Protein AF-A0A950NAZ8-F1 (afdb_monomer_lite)

Structure (mmCIF, N/CA/C/O backbone):
data_AF-A0A950NAZ8-F1
#
_entry.id   AF-A0A950NAZ8-F1
#
loop_
_atom_site.group_PDB
_atom_site.id
_atom_site.type_symbol
_atom_site.label_atom_id
_atom_site.label_alt_id
_atom_site.label_comp_id
_atom_site.label_asym_id
_atom_site.label_entity_id
_atom_site.label_seq_id
_atom_site.pdbx_PDB_ins_code
_atom_site.Cartn_x
_atom_site.Cartn_y
_atom_site.Cartn_z
_atom_site.occupancy
_atom_site.B_iso_or_equiv
_atom_site.auth_seq_id
_atom_site.auth_comp_id
_atom_site.auth_asym_id
_atom_site.auth_atom_id
_atom_site.pdbx_PDB_model_num
ATOM 1 N N . MET A 1 1 ? -17.277 -60.528 -37.829 1.00 42.12 1 MET A N 1
ATOM 2 C CA . MET A 1 1 ? -16.429 -59.364 -38.167 1.00 42.12 1 MET A CA 1
ATOM 3 C C . MET A 1 1 ? -16.717 -58.282 -37.144 1.00 42.12 1 MET A C 1
ATOM 5 O O . MET A 1 1 ? -17.820 -57.758 -37.133 1.00 42.12 1 MET A O 1
ATOM 9 N N . SER A 1 2 ? -15.783 -58.045 -36.226 1.00 36.50 2 SER A N 1
ATOM 10 C CA . SER A 1 2 ? -15.927 -57.071 -35.138 1.00 36.50 2 SER A CA 1
ATOM 11 C C . SER A 1 2 ? -15.451 -55.697 -35.613 1.00 36.50 2 SER A C 1
ATOM 13 O O . SER A 1 2 ? -14.322 -55.592 -36.085 1.00 36.50 2 SER A O 1
ATOM 15 N N . LEU A 1 3 ? -16.281 -54.655 -35.494 1.00 43.75 3 LEU A N 1
ATOM 16 C CA . LEU A 1 3 ? -15.844 -53.267 -35.673 1.00 43.75 3 LEU A CA 1
ATOM 17 C C . LEU A 1 3 ? -15.553 -52.658 -34.299 1.00 43.75 3 LEU A C 1
ATOM 19 O O . LEU A 1 3 ? -16.440 -52.535 -33.459 1.00 43.75 3 LEU A O 1
ATOM 23 N N . LEU A 1 4 ? -14.290 -52.298 -34.082 1.00 41.53 4 LEU A N 1
ATOM 24 C CA . LEU A 1 4 ? -13.828 -51.570 -32.906 1.00 41.53 4 LEU A CA 1
ATOM 25 C C . LEU A 1 4 ? -14.216 -50.092 -33.036 1.00 41.53 4 LEU A C 1
ATOM 27 O O . LEU A 1 4 ? -13.725 -49.379 -33.909 1.00 41.53 4 LEU A O 1
ATOM 31 N N . VAL A 1 5 ? -15.082 -49.639 -32.132 1.00 45.47 5 VAL A N 1
ATOM 32 C CA . VAL A 1 5 ? -15.275 -48.223 -31.809 1.00 45.47 5 VAL A CA 1
ATOM 33 C C . VAL A 1 5 ? -13.976 -47.692 -31.200 1.00 45.47 5 VAL A C 1
ATOM 35 O O . VAL A 1 5 ? -13.479 -48.241 -30.221 1.00 45.47 5 VAL A O 1
ATOM 38 N N . THR A 1 6 ? -13.427 -46.620 -31.769 1.00 45.53 6 THR A N 1
ATOM 39 C CA . THR A 1 6 ? -12.361 -45.832 -31.137 1.00 45.53 6 THR A CA 1
ATOM 40 C C . THR A 1 6 ? -12.884 -44.420 -30.928 1.00 45.53 6 THR A C 1
ATOM 42 O O . THR A 1 6 ? -12.873 -43.598 -31.838 1.00 45.53 6 THR A O 1
ATOM 45 N N . THR A 1 7 ? -13.370 -44.131 -29.724 1.00 47.41 7 THR A N 1
ATOM 46 C CA . THR A 1 7 ? -13.566 -42.756 -29.260 1.00 47.41 7 THR A CA 1
ATOM 47 C C . THR A 1 7 ? -12.267 -42.295 -28.611 1.00 47.41 7 THR A C 1
ATOM 49 O O . THR A 1 7 ? -11.920 -42.754 -27.523 1.00 47.41 7 THR A O 1
ATOM 52 N N . ALA A 1 8 ? -11.529 -41.406 -29.276 1.00 45.09 8 ALA A N 1
ATOM 53 C CA . ALA A 1 8 ? -10.382 -40.734 -28.679 1.00 45.09 8 ALA A CA 1
ATOM 54 C C . ALA A 1 8 ? -10.884 -39.736 -27.623 1.00 45.09 8 ALA A C 1
ATOM 56 O O . ALA A 1 8 ? -11.384 -38.661 -27.953 1.00 45.09 8 ALA A O 1
ATOM 57 N N . ALA A 1 9 ? -10.783 -40.104 -26.346 1.00 42.19 9 ALA A N 1
ATOM 58 C CA . ALA A 1 9 ? -10.971 -39.168 -25.249 1.00 42.19 9 ALA A CA 1
ATOM 59 C C . ALA A 1 9 ? -9.805 -38.169 -25.268 1.00 42.19 9 ALA A C 1
ATOM 61 O O . ALA A 1 9 ? -8.658 -38.534 -25.007 1.00 42.19 9 ALA A O 1
ATOM 62 N N . ALA A 1 10 ? -10.091 -36.913 -25.612 1.00 48.03 10 ALA A N 1
ATOM 63 C CA . ALA A 1 10 ? -9.142 -35.820 -25.478 1.00 48.03 10 ALA A CA 1
ATOM 64 C C . ALA A 1 10 ? -8.765 -35.689 -23.997 1.00 48.03 10 ALA A C 1
ATOM 66 O O . ALA A 1 10 ? -9.566 -35.242 -23.174 1.00 48.03 10 ALA A O 1
ATOM 67 N N . ALA A 1 11 ? -7.552 -36.124 -23.655 1.00 42.41 11 ALA A N 1
ATOM 68 C CA . ALA A 1 11 ? -6.974 -35.945 -22.338 1.00 42.41 11 ALA A CA 1
ATOM 69 C C . ALA A 1 11 ? -6.789 -34.442 -22.096 1.00 42.41 11 ALA A C 1
ATOM 71 O O . ALA A 1 11 ? -5.788 -33.844 -22.489 1.00 42.41 11 ALA A O 1
ATOM 72 N N . GLN A 1 12 ? -7.781 -33.817 -21.463 1.00 47.47 12 GLN A N 1
ATOM 73 C CA . GLN A 1 12 ? -7.595 -32.524 -20.829 1.00 47.47 12 GLN A CA 1
ATOM 74 C C . GLN A 1 12 ? -6.600 -32.752 -19.698 1.00 47.47 12 GLN A C 1
ATOM 76 O O . GLN A 1 12 ? -6.949 -33.263 -18.635 1.00 47.47 12 GLN A O 1
ATOM 81 N N . ALA A 1 13 ? -5.333 -32.448 -19.974 1.00 43.75 13 ALA A N 1
ATOM 82 C CA . ALA A 1 13 ? -4.284 -32.402 -18.978 1.00 43.75 13 ALA A CA 1
ATOM 83 C C . ALA A 1 13 ? -4.669 -31.325 -17.962 1.00 43.75 13 ALA A C 1
ATOM 85 O O . ALA A 1 13 ? -4.351 -30.146 -18.124 1.00 43.75 13 ALA A O 1
ATOM 86 N N . ILE A 1 14 ? -5.395 -31.739 -16.924 1.00 48.28 14 ILE A N 1
ATOM 87 C CA . ILE A 1 14 ? -5.518 -30.996 -15.682 1.00 48.28 14 ILE A CA 1
ATOM 88 C C . ILE A 1 14 ? -4.076 -30.816 -15.224 1.00 48.28 14 ILE A C 1
ATOM 90 O O . ILE A 1 14 ? -3.450 -31.752 -14.727 1.00 48.28 14 ILE A O 1
ATOM 94 N N . ARG A 1 15 ? -3.510 -29.630 -15.469 1.00 45.44 15 ARG A N 1
ATOM 95 C CA . ARG A 1 15 ? -2.274 -29.216 -14.820 1.00 45.44 15 ARG A CA 1
ATOM 96 C C . ARG A 1 15 ? -2.637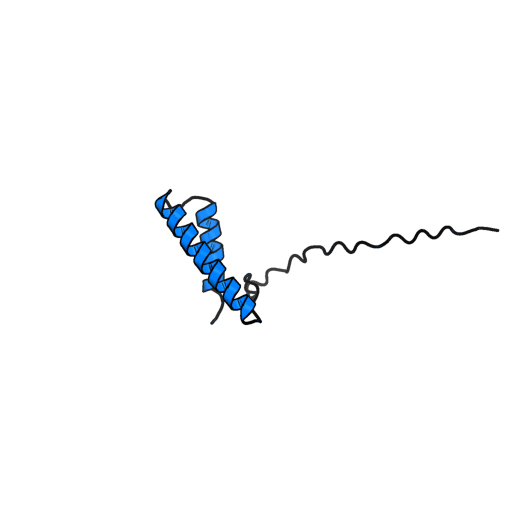 -29.090 -13.353 1.00 45.44 15 ARG A C 1
ATOM 98 O O . ARG A 1 15 ? -3.129 -28.055 -12.913 1.00 45.44 15 ARG A O 1
ATOM 105 N N . THR A 1 16 ? -2.487 -30.190 -12.626 1.00 47.41 16 THR A N 1
ATOM 106 C CA . THR A 1 16 ? -2.514 -30.172 -11.175 1.00 47.41 16 THR A CA 1
ATOM 107 C C . THR A 1 16 ? -1.531 -29.084 -10.753 1.00 47.41 16 THR A C 1
ATOM 109 O O . THR A 1 16 ? -0.405 -29.067 -11.269 1.00 47.41 16 THR A O 1
ATOM 112 N N . PRO A 1 17 ? -1.928 -28.116 -9.907 1.00 53.62 17 PRO A N 1
ATOM 113 C CA . PRO A 1 17 ? -0.954 -27.215 -9.326 1.00 53.62 17 PRO A CA 1
ATOM 114 C C . PRO A 1 17 ? 0.038 -28.121 -8.609 1.00 53.62 17 PRO A C 1
ATOM 116 O O . PRO A 1 17 ? -0.316 -28.815 -7.657 1.00 53.62 17 PRO A O 1
ATOM 119 N N . GLN A 1 18 ? 1.247 -28.213 -9.159 1.00 49.91 18 GLN A N 1
ATOM 120 C CA . GLN A 1 18 ? 2.350 -28.909 -8.526 1.00 49.91 18 GLN A CA 1
ATOM 121 C C . GLN A 1 18 ? 2.502 -28.213 -7.178 1.00 49.91 18 GLN A C 1
ATOM 123 O O . GLN A 1 18 ? 2.954 -27.066 -7.121 1.00 49.91 18 GLN A O 1
ATOM 128 N N . LEU A 1 19 ? 2.030 -28.861 -6.111 1.00 52.19 19 LEU A N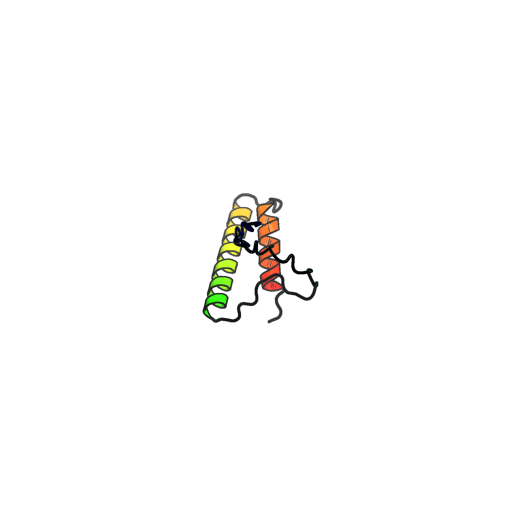 1
ATOM 129 C CA . LEU A 1 19 ? 2.339 -28.461 -4.751 1.00 52.19 19 LEU A CA 1
ATOM 130 C C . LEU A 1 19 ? 3.842 -28.675 -4.630 1.00 52.19 19 LEU A C 1
ATOM 132 O O . LEU A 1 19 ? 4.306 -29.778 -4.349 1.00 52.19 19 LEU A O 1
ATOM 136 N N . HIS A 1 20 ? 4.595 -27.638 -4.998 1.00 56.88 20 HIS A N 1
ATOM 137 C CA . HIS A 1 20 ? 6.037 -27.620 -4.894 1.00 56.88 20 HIS A CA 1
ATOM 138 C C . HIS A 1 20 ? 6.327 -27.935 -3.438 1.00 56.88 20 HIS A C 1
ATOM 140 O O . HIS A 1 20 ? 5.859 -27.222 -2.548 1.00 56.88 20 HIS A O 1
ATOM 146 N N . ALA A 1 21 ? 7.034 -29.040 -3.202 1.00 50.25 21 ALA A N 1
ATOM 147 C CA . ALA A 1 21 ? 7.605 -29.315 -1.902 1.00 50.25 21 ALA A CA 1
ATOM 148 C C . ALA A 1 21 ? 8.303 -28.026 -1.463 1.00 50.25 21 ALA A C 1
ATOM 150 O O . ALA A 1 21 ? 9.227 -27.560 -2.132 1.00 50.25 21 ALA A O 1
ATOM 151 N N . ILE A 1 22 ? 7.776 -27.410 -0.408 1.00 51.94 22 ILE A N 1
ATOM 152 C CA . ILE A 1 22 ? 8.320 -26.206 0.206 1.00 51.94 22 ILE A CA 1
ATOM 153 C C . ILE A 1 22 ? 9.680 -26.579 0.784 1.00 51.94 22 ILE A C 1
ATOM 155 O O . ILE A 1 22 ? 9.816 -26.923 1.952 1.00 51.94 22 ILE A O 1
ATOM 159 N N . ASN A 1 23 ? 10.700 -26.590 -0.071 1.00 48.16 23 ASN A N 1
ATOM 160 C CA . ASN A 1 23 ? 12.069 -26.558 0.386 1.00 48.16 23 ASN A CA 1
ATOM 161 C C . ASN A 1 23 ? 12.190 -25.241 1.169 1.00 48.16 23 ASN A C 1
ATOM 163 O O . ASN A 1 23 ? 11.913 -24.193 0.590 1.00 48.16 23 ASN A O 1
ATOM 167 N N . PRO A 1 24 ? 12.558 -25.249 2.457 1.00 53.94 24 PRO A N 1
ATOM 168 C CA . PRO A 1 24 ? 12.688 -24.017 3.235 1.00 53.94 24 PRO A CA 1
ATOM 169 C C . PRO A 1 24 ? 13.736 -23.046 2.658 1.00 53.94 24 PRO A C 1
ATOM 171 O O . PRO A 1 24 ? 13.771 -21.885 3.049 1.00 53.94 24 PRO A O 1
ATOM 174 N N . SER A 1 25 ? 14.570 -23.496 1.713 1.00 57.16 25 SER A N 1
ATOM 175 C CA . SER A 1 25 ? 15.499 -22.669 0.935 1.00 57.16 25 SER A CA 1
ATOM 176 C C . SER A 1 25 ? 14.924 -22.147 -0.393 1.00 57.16 25 SER A C 1
ATOM 178 O O . SER A 1 25 ? 15.575 -21.340 -1.054 1.00 57.16 25 SER A O 1
ATOM 180 N N . LEU A 1 26 ? 13.735 -22.591 -0.818 1.00 49.66 26 LEU A N 1
ATOM 181 C CA . LEU A 1 26 ? 13.020 -22.026 -1.964 1.00 49.66 26 LEU A CA 1
ATOM 182 C C . LEU A 1 26 ? 12.242 -20.798 -1.492 1.00 49.66 26 LEU A C 1
ATOM 184 O O . LEU A 1 26 ? 11.252 -20.916 -0.770 1.00 49.66 26 LEU A O 1
ATOM 188 N N . SER A 1 27 ? 12.678 -19.612 -1.921 1.00 54.16 27 SER A N 1
ATOM 189 C CA . SER A 1 27 ? 11.890 -18.391 -1.761 1.00 54.16 27 SER A CA 1
ATOM 190 C C . SER A 1 27 ? 10.494 -18.609 -2.356 1.00 54.16 27 SER A C 1
ATOM 192 O O . SER A 1 27 ? 10.357 -18.896 -3.543 1.00 54.16 27 SER A O 1
ATOM 194 N N . LEU A 1 28 ? 9.459 -18.475 -1.521 1.00 58.56 28 LEU A N 1
ATOM 195 C CA . LEU A 1 28 ? 8.044 -18.558 -1.918 1.00 58.56 28 LEU A CA 1
ATOM 196 C C . LEU A 1 28 ? 7.631 -17.410 -2.850 1.00 58.56 28 LEU A C 1
ATOM 198 O O . LEU A 1 28 ? 6.567 -17.451 -3.465 1.00 58.56 28 LEU A O 1
ATOM 202 N N . THR A 1 29 ? 8.474 -16.385 -2.963 1.00 61.12 29 THR A N 1
ATOM 203 C CA . THR A 1 29 ? 8.319 -15.325 -3.948 1.00 61.12 29 THR A CA 1
ATOM 204 C C . THR A 1 29 ? 8.791 -15.834 -5.307 1.00 61.12 29 THR A C 1
ATOM 206 O O . THR A 1 29 ? 9.954 -16.234 -5.417 1.00 61.12 29 THR A O 1
ATOM 209 N N . PRO A 1 30 ? 7.958 -15.787 -6.363 1.00 61.66 30 PRO A N 1
ATOM 210 C CA . PRO A 1 30 ? 8.439 -16.055 -7.710 1.00 61.66 30 PRO A CA 1
ATOM 211 C C . PRO A 1 30 ? 9.612 -15.115 -8.000 1.00 61.66 30 PRO A C 1
ATOM 213 O O . PRO A 1 30 ? 9.494 -13.892 -7.852 1.00 61.66 30 PRO A O 1
ATOM 216 N N . ARG A 1 31 ? 10.767 -15.689 -8.352 1.00 63.66 31 ARG A N 1
ATOM 217 C CA . ARG A 1 31 ? 11.936 -14.906 -8.744 1.00 63.66 31 ARG A CA 1
ATOM 218 C C . ARG A 1 31 ? 11.544 -14.077 -9.967 1.00 63.66 31 ARG A C 1
ATOM 220 O O . ARG A 1 31 ? 11.021 -14.598 -10.947 1.00 63.66 31 ARG A O 1
ATOM 227 N N . ALA A 1 32 ? 11.735 -12.767 -9.874 1.00 72.44 32 ALA A N 1
ATOM 228 C CA . ALA A 1 32 ? 11.470 -11.863 -10.978 1.00 72.44 32 ALA A CA 1
ATOM 229 C C . ALA A 1 32 ? 12.669 -11.887 -11.939 1.00 72.44 32 ALA A C 1
ATOM 231 O O . ALA A 1 32 ? 13.610 -11.104 -11.797 1.00 72.44 32 ALA A O 1
ATOM 232 N N . ASP A 1 33 ? 12.643 -12.817 -12.894 1.00 77.00 33 ASP A N 1
ATOM 233 C CA . ASP A 1 33 ? 13.748 -13.065 -13.833 1.00 77.00 33 ASP A CA 1
ATOM 234 C C . ASP A 1 33 ? 13.815 -12.040 -14.981 1.00 77.00 33 ASP A C 1
ATOM 236 O O . ASP A 1 33 ? 14.783 -12.007 -15.739 1.00 77.00 33 ASP A O 1
ATOM 240 N N . THR A 1 34 ? 12.805 -11.174 -15.117 1.00 83.94 34 THR A N 1
ATOM 241 C CA . THR A 1 34 ? 12.751 -10.131 -16.156 1.00 83.94 34 THR A CA 1
ATOM 242 C C . THR A 1 34 ? 12.536 -8.733 -15.561 1.00 83.94 34 THR A C 1
ATOM 244 O O . THR A 1 34 ? 11.876 -8.608 -14.526 1.00 83.94 34 THR A O 1
ATOM 247 N N . PRO A 1 35 ? 12.999 -7.652 -16.226 1.00 81.44 35 PRO A N 1
ATOM 248 C CA . PRO A 1 35 ? 12.801 -6.278 -15.744 1.00 81.44 35 PRO A CA 1
ATOM 249 C C . PRO A 1 35 ? 11.327 -5.914 -15.508 1.00 81.44 35 PRO A C 1
ATOM 251 O O . PRO A 1 35 ? 10.987 -5.269 -14.520 1.00 81.44 35 PRO A O 1
ATOM 254 N N . VAL A 1 36 ? 10.430 -6.384 -16.382 1.00 88.12 36 VAL A N 1
ATOM 255 C CA . VAL A 1 36 ? 8.982 -6.157 -16.249 1.00 88.12 36 VAL A CA 1
ATOM 256 C C . VAL A 1 36 ? 8.424 -6.872 -15.016 1.00 88.12 36 VAL A C 1
ATOM 258 O O . VAL A 1 36 ? 7.639 -6.293 -14.268 1.00 88.12 36 VAL A O 1
ATOM 261 N N . GLN A 1 37 ? 8.851 -8.111 -14.753 1.00 82.38 37 GLN A N 1
ATOM 262 C CA . GLN A 1 37 ? 8.444 -8.834 -13.545 1.00 82.38 37 GLN A CA 1
ATOM 263 C C . GLN A 1 37 ? 8.972 -8.159 -12.275 1.00 82.38 37 GLN A C 1
ATOM 265 O O . GLN A 1 37 ? 8.245 -8.094 -11.286 1.00 82.38 37 GLN A O 1
ATOM 270 N N . GLN A 1 38 ? 10.190 -7.604 -12.305 1.00 85.81 38 GLN A N 1
ATOM 271 C CA . GLN A 1 38 ? 10.747 -6.853 -11.174 1.00 85.81 38 GLN A CA 1
ATOM 272 C C . GLN A 1 38 ? 9.914 -5.605 -10.885 1.00 85.81 38 GLN A C 1
ATOM 274 O O . GLN A 1 38 ? 9.584 -5.337 -9.731 1.00 85.81 38 GLN A O 1
ATOM 279 N N . GLN A 1 39 ? 9.501 -4.882 -11.928 1.00 88.31 39 GLN A N 1
ATOM 280 C CA . GLN A 1 39 ? 8.624 -3.724 -11.783 1.00 88.31 39 GLN A CA 1
ATOM 281 C C . GLN A 1 39 ? 7.255 -4.109 -11.206 1.00 88.31 39 GLN A C 1
ATOM 283 O O . GLN A 1 39 ? 6.773 -3.454 -10.282 1.00 88.31 39 GLN A O 1
ATOM 288 N N . MET A 1 40 ? 6.634 -5.191 -11.692 1.00 85.94 40 MET A N 1
ATOM 289 C CA . MET A 1 40 ? 5.364 -5.672 -11.131 1.00 85.94 40 MET A CA 1
ATOM 290 C C . MET A 1 40 ? 5.500 -6.059 -9.656 1.00 85.94 40 MET A C 1
ATOM 292 O O . MET A 1 40 ? 4.635 -5.718 -8.851 1.00 85.94 40 MET A O 1
ATOM 296 N N . GLN A 1 41 ? 6.603 -6.709 -9.288 1.00 85.69 41 GLN A N 1
ATOM 297 C CA . GLN A 1 41 ? 6.881 -7.086 -7.907 1.00 85.69 41 GLN A CA 1
ATOM 298 C C . GLN A 1 41 ? 7.034 -5.861 -6.993 1.00 85.69 41 GLN A C 1
ATOM 300 O O . GLN A 1 41 ? 6.460 -5.821 -5.905 1.00 85.69 41 GLN A O 1
ATOM 305 N N . GLN A 1 42 ? 7.758 -4.836 -7.448 1.00 87.44 42 GLN A N 1
ATOM 306 C CA . GLN A 1 42 ? 7.922 -3.578 -6.712 1.00 87.44 42 GLN A CA 1
ATOM 307 C C . GLN A 1 42 ? 6.588 -2.840 -6.537 1.00 87.44 42 GLN A C 1
ATOM 309 O O . GLN A 1 42 ? 6.275 -2.372 -5.437 1.00 87.44 42 GLN A O 1
ATOM 314 N N . ASN A 1 43 ? 5.776 -2.777 -7.597 1.00 89.19 43 ASN A N 1
ATOM 315 C CA . ASN A 1 43 ? 4.442 -2.176 -7.548 1.00 89.19 43 ASN A CA 1
ATOM 316 C C . ASN A 1 43 ? 3.552 -2.895 -6.532 1.00 89.19 43 ASN A C 1
ATOM 318 O O . ASN A 1 43 ? 2.930 -2.252 -5.688 1.00 89.19 43 ASN A O 1
ATOM 322 N N . TYR A 1 44 ? 3.544 -4.227 -6.568 1.00 87.94 44 TYR A N 1
ATOM 323 C CA . TYR A 1 44 ? 2.748 -5.037 -5.656 1.00 87.94 44 TYR A CA 1
ATOM 324 C C . TYR A 1 44 ? 3.197 -4.879 -4.197 1.00 87.94 44 TYR A C 1
ATOM 326 O O . TYR A 1 44 ? 2.371 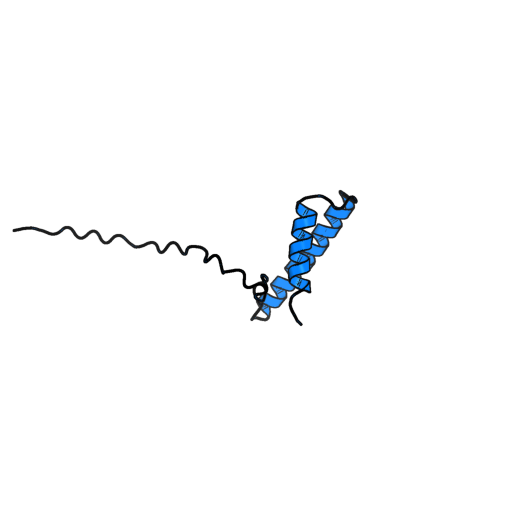-4.627 -3.321 1.00 87.94 44 TYR A O 1
ATOM 334 N N . ARG A 1 45 ? 4.510 -4.906 -3.922 1.00 89.25 45 ARG A N 1
ATOM 335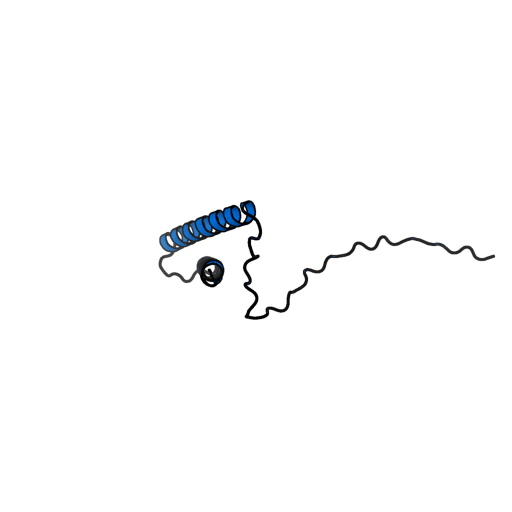 C CA . ARG A 1 45 ? 5.047 -4.611 -2.580 1.00 89.25 45 ARG A CA 1
ATOM 336 C C . ARG A 1 45 ? 4.601 -3.230 -2.084 1.00 89.25 45 ARG A C 1
ATOM 338 O O . ARG A 1 45 ? 4.252 -3.081 -0.916 1.00 89.25 45 ARG A O 1
ATOM 345 N N . THR A 1 46 ? 4.591 -2.226 -2.960 1.00 91.75 46 THR A N 1
ATOM 346 C CA . THR A 1 46 ? 4.156 -0.864 -2.610 1.00 91.75 46 THR A CA 1
ATOM 347 C C . THR A 1 46 ? 2.669 -0.824 -2.256 1.00 91.75 46 THR A C 1
ATOM 349 O O . THR A 1 46 ? 2.294 -0.195 -1.267 1.00 91.75 46 THR A O 1
ATOM 352 N N . GLN A 1 47 ? 1.829 -1.543 -3.006 1.00 90.75 47 GLN A N 1
ATOM 353 C CA . GLN A 1 47 ? 0.400 -1.678 -2.705 1.00 90.75 47 GLN A CA 1
ATOM 354 C C . GLN A 1 47 ? 0.168 -2.347 -1.346 1.00 90.75 47 GLN A C 1
ATOM 356 O O . GLN A 1 47 ? -0.633 -1.852 -0.557 1.00 90.75 47 GLN A O 1
ATOM 361 N N . LEU A 1 48 ? 0.916 -3.409 -1.029 1.00 90.75 48 LEU A N 1
ATOM 362 C CA . LEU A 1 48 ? 0.823 -4.088 0.266 1.00 90.75 48 LEU A CA 1
ATOM 363 C C . LEU A 1 48 ? 1.187 -3.180 1.443 1.00 90.75 48 LEU A C 1
ATOM 365 O O . LEU A 1 48 ? 0.505 -3.198 2.464 1.00 90.75 48 LEU A O 1
ATOM 369 N N . LEU A 1 49 ? 2.224 -2.349 1.305 1.00 90.12 49 LEU A N 1
ATOM 370 C CA . LEU A 1 49 ? 2.582 -1.362 2.330 1.00 90.12 49 LEU A CA 1
ATOM 371 C C . LEU A 1 49 ? 1.476 -0.314 2.533 1.00 90.12 49 LEU A C 1
ATOM 373 O O . LEU A 1 49 ? 1.237 0.115 3.663 1.00 90.12 49 LEU A O 1
ATOM 377 N N . GLY A 1 50 ? 0.803 0.091 1.452 1.00 92.38 50 GLY A N 1
ATOM 378 C CA . GLY A 1 50 ? -0.367 0.969 1.511 1.00 92.38 50 GLY A CA 1
ATOM 379 C C . GLY A 1 50 ? -1.522 0.322 2.273 1.00 92.38 50 GLY A C 1
ATOM 380 O O . GLY A 1 50 ? -1.976 0.875 3.273 1.00 92.38 50 GLY A O 1
ATOM 381 N N . ALA A 1 51 ? -1.910 -0.890 1.873 1.00 90.19 51 ALA A N 1
ATOM 382 C CA . ALA A 1 51 ? -2.981 -1.651 2.513 1.00 90.19 51 ALA A CA 1
ATOM 383 C C . ALA A 1 51 ? -2.691 -1.928 3.997 1.00 90.19 51 ALA A C 1
ATOM 385 O O . ALA A 1 51 ? -3.570 -1.781 4.843 1.00 90.19 51 ALA A O 1
ATOM 386 N N . GLN A 1 52 ? -1.441 -2.257 4.345 1.00 89.06 52 GLN A N 1
ATOM 387 C CA . GLN A 1 52 ? -1.032 -2.416 5.741 1.00 89.06 52 GLN A CA 1
ATOM 388 C C . GLN A 1 52 ? -1.266 -1.130 6.538 1.00 89.06 52 GLN A C 1
ATOM 390 O O . GLN A 1 52 ? -1.793 -1.176 7.647 1.00 89.06 52 GLN A O 1
ATOM 395 N N . ARG A 1 53 ? -0.896 0.026 5.978 1.00 88.69 53 ARG A N 1
ATOM 396 C CA . ARG A 1 53 ? -1.073 1.321 6.641 1.00 88.69 53 ARG A CA 1
ATOM 397 C C . ARG A 1 53 ? -2.545 1.673 6.822 1.00 88.69 53 ARG A C 1
ATOM 399 O O . ARG A 1 53 ? -2.912 2.130 7.898 1.00 88.69 53 ARG A O 1
ATOM 406 N N . GLU A 1 54 ? -3.368 1.446 5.806 1.00 91.06 54 GLU A N 1
ATOM 407 C CA . GLU A 1 54 ? -4.817 1.668 5.872 1.00 91.06 54 GLU A CA 1
ATOM 408 C C . GLU A 1 54 ? -5.468 0.778 6.934 1.00 91.06 54 GLU A C 1
ATOM 410 O O . GLU A 1 54 ? -6.230 1.261 7.771 1.00 91.06 54 GLU A O 1
ATOM 415 N N . LEU A 1 55 ? -5.105 -0.506 6.973 1.00 88.44 55 LEU A N 1
ATOM 416 C CA . LEU A 1 55 ? -5.623 -1.437 7.972 1.00 88.44 55 LEU A CA 1
ATOM 417 C C . LEU A 1 55 ? -5.169 -1.089 9.392 1.00 88.44 55 LEU A C 1
ATOM 419 O O . LEU A 1 55 ? -5.957 -1.239 10.321 1.00 88.44 55 LEU A O 1
ATOM 423 N N . LEU A 1 56 ? -3.937 -0.602 9.572 1.00 88.19 56 LEU A N 1
ATOM 424 C CA . LEU A 1 56 ? -3.451 -0.114 10.867 1.00 88.19 56 LEU A CA 1
ATOM 425 C C . LEU A 1 56 ? -4.164 1.173 11.304 1.00 88.19 56 LEU A C 1
ATOM 427 O O . LEU A 1 56 ? -4.409 1.360 12.491 1.00 88.19 56 LEU A O 1
ATOM 431 N N . GLN A 1 57 ? -4.519 2.055 10.366 1.00 89.19 57 GLN A N 1
ATOM 432 C CA . GLN A 1 57 ? -5.317 3.248 10.667 1.00 89.19 57 GLN A CA 1
ATOM 433 C C . GLN A 1 57 ? -6.752 2.884 11.059 1.00 89.19 57 GLN A C 1
ATOM 435 O O . GLN A 1 57 ? -7.295 3.461 11.997 1.00 89.19 57 GLN A O 1
ATOM 440 N N . ALA A 1 58 ? -7.354 1.919 10.361 1.00 88.06 58 ALA A N 1
ATOM 441 C CA . ALA A 1 58 ? -8.708 1.451 10.642 1.00 88.06 58 ALA A CA 1
ATOM 442 C C . ALA A 1 58 ? -8.787 0.608 11.926 1.00 88.06 58 ALA A C 1
ATOM 444 O O . ALA A 1 58 ? -9.786 0.657 12.642 1.00 88.06 58 ALA A O 1
ATOM 445 N N . ASN A 1 59 ? -7.746 -0.172 12.222 1.00 83.31 59 ASN A N 1
ATOM 446 C CA . ASN A 1 59 ? -7.669 -1.026 13.398 1.00 83.31 59 ASN A CA 1
ATOM 447 C C . ASN A 1 59 ? -6.226 -1.062 13.941 1.00 83.31 59 ASN A C 1
ATOM 449 O O . ASN A 1 59 ? -5.433 -1.924 13.539 1.00 83.31 59 ASN A O 1
ATOM 453 N N . PRO A 1 60 ? -5.888 -0.159 14.880 1.00 77.06 60 PRO A N 1
ATOM 454 C CA . PRO A 1 60 ? -4.526 -0.002 15.390 1.00 77.06 60 PRO A CA 1
ATOM 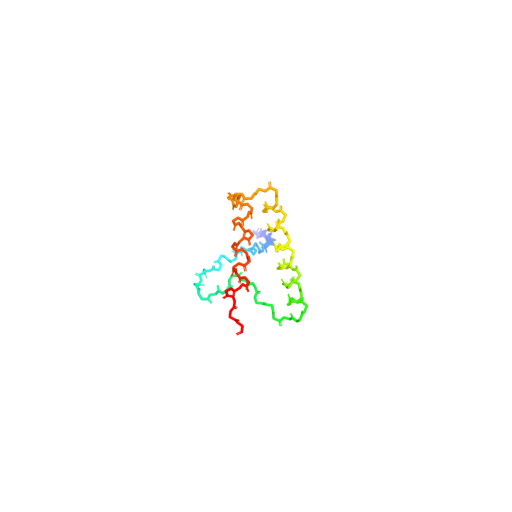455 C C . PRO A 1 60 ? -4.045 -1.187 16.233 1.00 77.06 60 PRO A C 1
ATOM 457 O O . PRO A 1 60 ? -2.862 -1.268 16.553 1.00 77.06 60 PRO A O 1
ATOM 460 N N . SER A 1 61 ? -4.932 -2.119 16.596 1.00 80.50 61 SER A N 1
ATOM 461 C CA . SER A 1 61 ? -4.579 -3.288 17.400 1.00 80.50 61 SER A CA 1
ATOM 462 C C . SER A 1 61 ? -3.814 -4.364 16.628 1.00 80.50 61 SER A C 1
ATOM 464 O O . SER A 1 61 ? -3.343 -5.303 17.259 1.00 80.50 61 SER A O 1
ATOM 466 N N . GLY A 1 62 ? -3.663 -4.277 15.302 1.00 68.50 62 GLY A N 1
ATOM 467 C CA . GLY A 1 62 ? -2.711 -5.142 14.588 1.00 68.50 62 GLY A CA 1
ATOM 468 C C . GLY A 1 62 ? -3.197 -6.562 14.250 1.00 68.50 62 GLY A C 1
ATOM 469 O O . GLY A 1 62 ? -2.532 -7.283 13.514 1.00 68.50 62 GLY A O 1
ATOM 470 N N . LEU A 1 63 ? -4.320 -7.008 14.823 1.00 80.62 63 LEU A N 1
ATOM 471 C CA . LEU A 1 63 ? -4.645 -8.441 14.956 1.00 80.62 63 LEU A CA 1
ATOM 472 C C . LEU A 1 63 ? -5.676 -8.971 13.952 1.00 80.62 63 LEU A C 1
ATOM 474 O O . LEU A 1 63 ? -6.186 -10.081 14.109 1.00 80.62 63 LEU A O 1
ATOM 478 N N . SER A 1 64 ? -6.011 -8.200 12.919 1.00 84.62 64 SER A N 1
ATOM 479 C CA . SER A 1 64 ? -6.897 -8.712 11.873 1.00 84.62 64 SER A CA 1
ATOM 480 C C . SER A 1 64 ? -6.175 -9.748 11.009 1.00 84.62 64 SER A C 1
ATOM 482 O O . SER A 1 64 ? -4.972 -9.663 10.754 1.00 84.62 64 SER A O 1
ATOM 484 N N . ARG A 1 65 ? -6.932 -10.732 10.519 1.00 85.00 65 ARG A N 1
ATOM 485 C CA . ARG A 1 65 ? -6.409 -11.781 9.634 1.00 85.00 65 ARG A CA 1
ATOM 486 C C . ARG A 1 65 ? -5.741 -11.207 8.379 1.00 85.00 65 ARG A C 1
ATOM 488 O O . ARG A 1 65 ? -4.744 -11.752 7.923 1.00 85.00 65 ARG A O 1
ATOM 495 N N . GLU A 1 66 ? -6.265 -10.102 7.859 1.00 84.94 66 GLU A N 1
ATOM 496 C CA . GLU A 1 66 ? -5.728 -9.404 6.685 1.00 84.94 66 GLU A CA 1
ATOM 497 C C . GLU A 1 66 ? -4.371 -8.753 6.974 1.00 84.94 66 GLU A C 1
ATOM 499 O O . GLU A 1 66 ? -3.452 -8.867 6.168 1.00 84.94 66 GLU A O 1
ATOM 504 N N . GLN A 1 67 ? -4.200 -8.132 8.145 1.00 85.25 67 GLN A N 1
ATOM 505 C CA . GLN A 1 67 ? -2.914 -7.550 8.548 1.00 85.25 67 GLN A CA 1
ATOM 506 C C . GLN A 1 67 ? -1.830 -8.620 8.717 1.00 85.25 67 GLN A C 1
ATOM 508 O O . GLN A 1 67 ? -0.687 -8.402 8.313 1.00 85.25 67 GLN A O 1
ATOM 513 N N . ILE A 1 68 ? -2.201 -9.784 9.261 1.00 87.56 68 ILE A N 1
ATOM 514 C CA . ILE A 1 68 ? -1.305 -10.939 9.392 1.00 87.56 68 ILE A CA 1
ATOM 515 C C . ILE A 1 68 ? -0.871 -11.436 8.006 1.00 87.56 68 ILE A C 1
ATOM 517 O O . ILE A 1 68 ? 0.324 -11.602 7.765 1.00 87.56 68 ILE A O 1
ATOM 521 N N . ASP A 1 69 ? -1.812 -11.617 7.075 1.00 87.69 69 ASP A N 1
ATOM 522 C CA . ASP A 1 69 ? -1.516 -12.079 5.711 1.00 87.69 69 ASP A CA 1
ATOM 523 C C . ASP A 1 69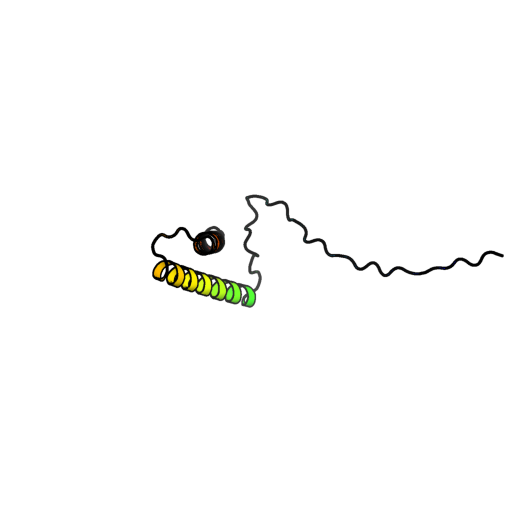 ? -0.594 -11.108 4.957 1.00 87.69 69 ASP A C 1
ATOM 525 O O . ASP A 1 69 ? 0.450 -11.509 4.438 1.00 87.69 69 ASP A O 1
ATOM 529 N N . ILE A 1 70 ? -0.905 -9.808 4.996 1.00 85.19 70 ILE A N 1
ATOM 530 C CA . ILE A 1 70 ? -0.071 -8.762 4.388 1.00 85.19 70 ILE A CA 1
ATOM 531 C C . ILE A 1 70 ? 1.328 -8.747 5.016 1.00 85.19 70 ILE A C 1
ATOM 533 O O . ILE A 1 70 ? 2.324 -8.605 4.304 1.00 85.19 70 ILE A O 1
ATOM 537 N N . GLY A 1 71 ? 1.429 -8.939 6.334 1.00 85.38 71 GLY A N 1
ATOM 538 C CA . GLY A 1 71 ? 2.707 -9.070 7.032 1.00 85.38 71 GLY A CA 1
ATOM 539 C C . GLY A 1 71 ? 3.543 -10.243 6.515 1.00 85.38 71 GLY A C 1
ATOM 540 O O . GLY A 1 71 ? 4.726 -10.068 6.216 1.00 85.38 71 GLY A O 1
ATOM 541 N N . HIS A 1 72 ? 2.935 -11.418 6.333 1.00 86.50 72 HIS A N 1
ATOM 542 C CA . HIS A 1 72 ? 3.614 -12.579 5.752 1.00 86.50 72 HIS A CA 1
ATOM 543 C C . HIS A 1 72 ? 4.093 -12.315 4.321 1.00 86.50 72 HIS A C 1
ATOM 545 O O . HIS A 1 72 ? 5.243 -12.614 3.988 1.00 86.50 72 HIS A O 1
ATOM 551 N N . GLN A 1 73 ? 3.246 -11.717 3.481 1.00 84.81 73 GLN A N 1
ATOM 552 C CA . GLN A 1 73 ? 3.608 -11.392 2.102 1.00 84.81 73 GLN A CA 1
ATOM 553 C C . GLN A 1 73 ? 4.782 -10.405 2.050 1.00 84.81 73 GLN A C 1
ATOM 555 O O . GLN A 1 73 ? 5.759 -10.651 1.344 1.00 84.81 73 GLN A O 1
ATOM 560 N N . LEU A 1 74 ? 4.746 -9.338 2.854 1.00 85.44 74 LEU A N 1
ATOM 561 C CA . LEU A 1 74 ? 5.835 -8.360 2.956 1.00 85.44 74 LEU A CA 1
ATOM 562 C C . LEU A 1 74 ? 7.142 -8.983 3.454 1.00 85.44 74 LEU A C 1
ATOM 564 O O . LEU A 1 74 ? 8.195 -8.711 2.877 1.00 85.44 74 LEU A O 1
ATOM 568 N N . ASN A 1 75 ? 7.076 -9.860 4.458 1.00 84.88 75 ASN A N 1
ATOM 569 C CA . ASN A 1 75 ? 8.242 -10.586 4.958 1.00 84.88 75 ASN A CA 1
ATOM 570 C C . ASN A 1 75 ? 8.872 -11.476 3.876 1.00 84.88 75 ASN A C 1
ATOM 572 O O . ASN A 1 75 ? 10.088 -11.615 3.815 1.00 84.88 75 ASN A O 1
ATOM 576 N N . THR A 1 76 ? 8.065 -12.028 2.968 1.00 79.12 76 THR A N 1
ATOM 577 C CA . THR A 1 76 ? 8.565 -12.853 1.855 1.00 79.12 76 THR A CA 1
ATOM 578 C C . THR A 1 76 ? 9.355 -12.020 0.829 1.00 79.12 76 THR A C 1
ATOM 580 O O . THR A 1 76 ? 10.295 -12.521 0.211 1.00 79.12 76 THR A O 1
ATOM 583 N N . TYR A 1 77 ? 9.037 -10.729 0.674 1.00 75.50 77 TYR A N 1
ATOM 584 C CA . TYR A 1 77 ? 9.826 -9.802 -0.151 1.00 75.50 77 TYR A CA 1
ATOM 585 C C . TYR A 1 77 ? 11.107 -9.311 0.534 1.00 75.50 77 TYR A C 1
ATOM 587 O O . TYR A 1 77 ? 12.042 -8.929 -0.162 1.00 75.50 77 TYR A O 1
ATOM 595 N N . ASP A 1 78 ? 11.142 -9.280 1.868 1.00 71.88 78 ASP A N 1
ATOM 596 C CA . ASP A 1 78 ? 12.307 -8.835 2.649 1.00 71.88 78 ASP A CA 1
ATOM 597 C C . ASP A 1 78 ? 13.320 -9.970 2.886 1.00 71.88 78 ASP A C 1
ATOM 599 O O . ASP A 1 78 ? 14.527 -9.759 2.851 1.00 71.88 78 ASP A O 1
ATOM 603 N N . ALA A 1 79 ? 12.822 -11.202 3.034 1.00 63.41 79 ALA A N 1
ATOM 604 C CA . ALA A 1 79 ? 13.619 -12.412 3.224 1.00 63.41 79 ALA A CA 1
ATOM 605 C C . ALA A 1 79 ? 14.250 -12.966 1.929 1.00 63.41 79 ALA A C 1
ATOM 607 O O . ALA A 1 79 ? 14.974 -13.963 1.979 1.00 63.41 79 ALA A O 1
ATOM 608 N N . ALA A 1 80 ? 13.983 -12.364 0.764 1.00 55.28 80 ALA A N 1
ATOM 609 C CA . ALA A 1 80 ? 14.684 -12.711 -0.468 1.00 55.28 80 ALA A CA 1
ATOM 610 C C . ALA A 1 80 ? 16.124 -12.154 -0.406 1.00 55.28 80 ALA A C 1
ATOM 612 O O . ALA A 1 80 ? 16.289 -10.944 -0.237 1.00 55.28 80 ALA A O 1
ATOM 613 N N . PRO A 1 81 ? 17.175 -12.989 -0.530 1.00 46.00 81 PRO A N 1
ATOM 614 C CA . PRO A 1 81 ? 18.549 -12.500 -0.512 1.00 46.00 81 PRO A CA 1
ATOM 615 C C . PRO A 1 81 ? 18.774 -11.539 -1.688 1.00 46.00 81 PRO A C 1
ATOM 617 O O . PRO A 1 81 ? 18.409 -11.852 -2.825 1.00 46.00 81 PRO A O 1
ATOM 620 N N . ARG A 1 82 ? 19.335 -10.364 -1.379 1.00 46.97 82 ARG A N 1
ATOM 621 C CA . ARG A 1 82 ? 19.776 -9.357 -2.355 1.00 46.97 82 ARG A CA 1
ATOM 622 C C . ARG A 1 82 ? 20.979 -9.844 -3.151 1.00 46.97 82 ARG A C 1
ATOM 624 O O . ARG A 1 82 ? 21.832 -10.533 -2.548 1.00 46.97 82 ARG A O 1
#

Sequence (82 aa):
MSLLVTTAAAAQAIRTPQLHAINPSLSLTPRADTPVQQQMQQNYRTQLLGAQRELLQANPSGLSREQIDIGHQLNTYDAAPR

Secondary structure (DSSP, 8-state):
-----------------------TTS-SSPP--SHHHHHHHHHHHHHHHHHHHHHHHH-TT---HHHHHHHHHHHHHHSS--

Foldseek 3Di:
DDDDDDDPDDPPPPPDPPPPPPPVPDLPDDPQPDPVSVVVVVVVLVVLVVVLVVVCVVPVPQDDPSSVVSVVVNVSVVPPDD

Radius of gyration: 22.09 Å; chains: 1; bounding box: 36×63×56 Å

pLDDT: mean 70.05, std 18.36, range [36.5, 92.38]